Protein AF-A0A838IEI3-F1 (afdb_monomer_lite)

Sequence (100 aa):
MPSRMGTSWLGPDAAKPPVHVVLRGLGARDIALSAGTVLAALQGAGLRPWLIGSVGSDLTDLAATLAAGDSLPRRARLGTIALAGASALAAAALLAADDR

Structure (mmCIF, N/CA/C/O backbone):
data_AF-A0A838IEI3-F1
#
_entry.id   AF-A0A838IEI3-F1
#
loop_
_atom_site.group_PDB
_atom_site.id
_atom_site.type_symbol
_atom_site.label_atom_id
_atom_site.label_alt_id
_atom_site.label_comp_id
_atom_site.label_asym_id
_atom_site.label_entity_id
_atom_site.label_seq_id
_atom_site.pdbx_PDB_ins_code
_atom_site.Cartn_x
_atom_site.Cartn_y
_atom_site.Cartn_z
_atom_site.occupancy
_atom_site.B_iso_or_equiv
_atom_site.auth_seq_id
_atom_site.auth_comp_id
_atom_site.auth_asym_id
_atom_site.auth_atom_id
_atom_site.pdbx_PDB_model_num
ATOM 1 N N . MET A 1 1 ? 20.306 5.183 -2.129 1.00 45.62 1 MET A N 1
ATOM 2 C CA . MET A 1 1 ? 19.801 6.098 -3.176 1.00 45.62 1 MET A CA 1
ATOM 3 C C . MET A 1 1 ? 18.590 5.436 -3.830 1.00 45.62 1 MET A C 1
ATOM 5 O O . MET A 1 1 ? 18.736 4.280 -4.220 1.00 45.62 1 MET A O 1
ATOM 9 N N . PRO A 1 2 ? 17.420 6.098 -3.900 1.00 55.31 2 PRO A N 1
ATOM 10 C CA . PRO A 1 2 ? 16.141 5.538 -4.381 1.00 55.31 2 PRO A CA 1
ATOM 11 C C . PRO A 1 2 ? 16.234 4.732 -5.685 1.00 55.31 2 PRO A C 1
ATOM 13 O O . PRO A 1 2 ? 15.526 3.746 -5.862 1.00 55.31 2 PRO A O 1
ATOM 16 N N . SER A 1 3 ? 17.189 5.088 -6.545 1.00 61.88 3 SER A N 1
ATOM 17 C CA . SER A 1 3 ? 17.498 4.405 -7.799 1.00 61.88 3 SER A CA 1
ATOM 18 C C . SER A 1 3 ? 17.844 2.918 -7.653 1.00 61.88 3 SER A C 1
ATOM 20 O O . SER A 1 3 ? 17.441 2.135 -8.503 1.00 61.88 3 SER A O 1
ATOM 22 N N . ARG A 1 4 ? 18.542 2.472 -6.596 1.00 72.25 4 ARG A N 1
ATOM 23 C CA . ARG A 1 4 ? 18.914 1.044 -6.445 1.00 72.25 4 ARG A CA 1
ATOM 24 C C . ARG A 1 4 ? 17.736 0.152 -6.048 1.00 72.25 4 ARG A C 1
ATOM 26 O O . ARG A 1 4 ? 17.600 -0.949 -6.566 1.00 72.25 4 ARG A O 1
ATOM 33 N N . MET A 1 5 ? 16.883 0.625 -5.142 1.00 73.88 5 MET A N 1
ATOM 34 C CA . MET A 1 5 ? 15.674 -0.118 -4.765 1.00 73.88 5 MET A CA 1
ATOM 35 C C . MET A 1 5 ? 14.647 -0.087 -5.896 1.00 73.88 5 MET A C 1
ATOM 37 O O . MET A 1 5 ? 14.112 -1.131 -6.254 1.00 73.88 5 MET A O 1
ATOM 41 N N . GLY A 1 6 ? 14.458 1.080 -6.523 1.00 80.19 6 GLY A N 1
ATOM 42 C CA . GLY A 1 6 ? 13.604 1.214 -7.698 1.00 80.19 6 GLY A CA 1
ATOM 43 C C . GLY A 1 6 ? 14.033 0.276 -8.825 1.00 80.19 6 GLY A C 1
ATOM 44 O O . GLY A 1 6 ? 13.188 -0.406 -9.385 1.00 80.19 6 GLY A O 1
ATOM 45 N N . THR A 1 7 ? 15.333 0.179 -9.126 1.00 84.81 7 THR A N 1
ATOM 46 C CA . THR A 1 7 ? 15.822 -0.686 -10.219 1.00 84.81 7 THR A CA 1
ATOM 47 C C . THR A 1 7 ? 15.681 -2.176 -9.931 1.00 84.81 7 THR A C 1
ATOM 49 O O . THR A 1 7 ? 15.398 -2.943 -10.847 1.00 84.81 7 THR A O 1
ATOM 52 N N . SER A 1 8 ? 15.813 -2.598 -8.671 1.00 86.19 8 SER A N 1
ATOM 53 C CA . SER A 1 8 ? 15.513 -3.978 -8.264 1.00 86.19 8 SER A CA 1
ATOM 54 C C . SER A 1 8 ? 14.031 -4.324 -8.456 1.00 86.19 8 SER A C 1
ATOM 56 O O . SER A 1 8 ? 13.697 -5.459 -8.790 1.00 86.19 8 SER A O 1
ATOM 58 N N . TRP A 1 9 ? 13.147 -3.340 -8.267 1.00 86.44 9 TRP A N 1
ATOM 59 C CA . TRP A 1 9 ? 11.699 -3.519 -8.339 1.00 86.44 9 TRP A CA 1
ATOM 60 C C . TRP A 1 9 ? 11.133 -3.388 -9.760 1.00 86.44 9 TRP A C 1
ATOM 62 O O . TRP A 1 9 ? 10.449 -4.290 -10.232 1.00 86.44 9 TRP A O 1
ATOM 72 N N . LEU A 1 10 ? 11.435 -2.287 -10.448 1.00 89.88 10 LEU A N 1
ATOM 73 C CA . LEU A 1 10 ? 10.856 -1.906 -11.743 1.00 89.88 10 LEU A CA 1
ATOM 74 C C . LEU A 1 10 ? 11.838 -2.083 -12.915 1.00 89.88 10 LEU A C 1
ATOM 76 O O . LEU A 1 10 ? 11.531 -1.716 -14.045 1.00 89.88 10 LEU A O 1
ATOM 80 N N . GLY A 1 11 ? 13.037 -2.615 -12.665 1.00 88.38 11 GLY A N 1
ATOM 81 C CA . GLY A 1 11 ? 14.075 -2.743 -13.685 1.00 88.38 11 GLY A CA 1
ATOM 82 C C . GLY A 1 11 ? 14.748 -1.407 -14.047 1.00 88.38 11 GLY A C 1
ATOM 83 O O . GLY A 1 11 ? 14.628 -0.419 -13.318 1.00 88.38 11 GLY A O 1
ATOM 84 N N . PRO A 1 12 ? 15.491 -1.348 -15.168 1.00 88.50 12 PRO A N 1
ATOM 85 C CA . PRO A 1 12 ? 16.301 -0.182 -15.546 1.00 88.50 12 PRO A CA 1
ATOM 86 C C . PRO A 1 12 ? 15.516 1.135 -15.640 1.00 88.50 12 PRO A C 1
ATOM 88 O O . PRO A 1 12 ? 16.051 2.202 -15.337 1.00 88.50 12 PRO A O 1
ATOM 91 N N . ASP A 1 13 ? 14.232 1.058 -15.993 1.00 87.88 13 ASP A N 1
ATOM 92 C CA . ASP A 1 13 ? 13.346 2.214 -16.140 1.00 87.88 13 ASP A CA 1
ATOM 93 C C . ASP A 1 13 ? 13.116 2.984 -14.840 1.00 87.88 13 ASP A C 1
ATOM 95 O O . ASP A 1 13 ? 12.818 4.177 -14.877 1.00 87.88 13 ASP A O 1
ATOM 99 N N . ALA A 1 14 ? 13.348 2.355 -13.688 1.00 89.06 14 ALA A N 1
ATOM 100 C CA . ALA A 1 14 ? 13.248 3.014 -12.395 1.00 89.06 14 ALA A CA 1
ATOM 101 C C . ALA A 1 14 ? 14.228 4.179 -12.210 1.00 89.06 14 ALA A C 1
ATOM 103 O O . ALA A 1 14 ? 14.021 5.012 -11.332 1.00 89.06 14 ALA A O 1
ATOM 104 N N . ALA A 1 15 ? 15.302 4.231 -13.007 1.00 88.75 15 ALA A N 1
ATOM 105 C CA . ALA A 1 15 ? 16.267 5.324 -12.981 1.00 88.75 15 ALA A CA 1
ATOM 106 C C . ALA A 1 15 ? 15.757 6.597 -13.685 1.00 88.75 15 ALA A C 1
ATOM 108 O O . ALA A 1 15 ? 16.385 7.653 -13.571 1.00 88.75 15 ALA A O 1
ATOM 109 N N . LYS A 1 16 ? 14.634 6.523 -14.416 1.00 90.00 16 LYS A N 1
ATOM 110 C CA . LYS A 1 16 ? 14.051 7.667 -15.125 1.00 90.00 16 LYS A CA 1
ATOM 111 C C . LYS A 1 16 ? 13.484 8.674 -14.108 1.00 90.00 16 LYS A C 1
ATOM 113 O O . LYS A 1 16 ? 12.641 8.295 -13.292 1.00 90.00 16 LYS A O 1
ATOM 118 N N . PRO A 1 17 ? 13.857 9.970 -14.165 1.00 90.12 17 PRO A N 1
ATOM 119 C CA . PRO A 1 17 ? 13.408 10.969 -13.191 1.00 90.12 17 PRO A CA 1
ATOM 120 C C . PRO A 1 17 ? 11.886 11.045 -12.950 1.00 90.12 17 PRO A C 1
ATOM 122 O O . PRO A 1 17 ? 11.503 11.185 -11.787 1.00 90.12 17 PRO A O 1
ATOM 125 N N . PRO A 1 18 ? 11.003 10.895 -13.964 1.00 92.50 18 PRO A N 1
ATOM 126 C CA . PRO A 1 18 ? 9.556 10.865 -13.733 1.00 92.50 18 PRO A CA 1
ATOM 127 C C . PRO A 1 18 ? 9.098 9.703 -12.839 1.00 92.50 18 PRO A C 1
ATOM 129 O O . PRO A 1 18 ? 8.199 9.873 -12.018 1.00 92.50 18 PRO A O 1
ATOM 132 N N . VAL A 1 19 ? 9.757 8.542 -12.921 1.00 91.50 19 VAL A N 1
ATOM 133 C CA . VAL A 1 19 ? 9.424 7.365 -12.100 1.00 91.50 19 VAL A CA 1
ATOM 134 C C . VAL A 1 19 ? 9.715 7.630 -10.623 1.00 91.50 19 VAL A C 1
ATOM 136 O O . VAL A 1 19 ? 8.979 7.171 -9.753 1.00 91.50 19 VAL A O 1
ATOM 139 N N . HIS A 1 20 ? 10.718 8.454 -10.307 1.00 90.75 20 HIS A N 1
ATOM 140 C CA . HIS A 1 20 ? 10.989 8.841 -8.923 1.00 90.75 20 HIS A CA 1
ATOM 141 C C . HIS A 1 20 ? 9.835 9.621 -8.281 1.00 90.75 20 HIS A C 1
ATOM 143 O O . HIS A 1 20 ? 9.665 9.539 -7.067 1.00 90.75 20 HIS A O 1
ATOM 149 N N . VAL A 1 21 ? 9.059 10.388 -9.054 1.00 93.19 21 VAL A N 1
ATOM 150 C CA . VAL A 1 21 ? 7.881 11.100 -8.529 1.00 93.19 21 VAL A CA 1
ATOM 151 C C . VAL A 1 21 ? 6.820 10.092 -8.098 1.00 93.19 21 VAL A C 1
ATOM 153 O O . VAL A 1 21 ? 6.329 10.172 -6.976 1.00 93.19 21 VAL A O 1
ATOM 156 N N . VAL A 1 22 ? 6.552 9.093 -8.943 1.00 91.81 22 VAL A N 1
ATOM 157 C CA . VAL A 1 22 ? 5.604 8.009 -8.646 1.00 91.81 22 VAL A CA 1
ATOM 158 C C . VAL A 1 22 ? 6.059 7.205 -7.425 1.00 91.81 22 VAL A C 1
ATOM 160 O O . VAL A 1 22 ? 5.282 7.026 -6.493 1.00 91.81 22 VAL A O 1
ATOM 163 N N . LEU A 1 23 ? 7.333 6.798 -7.370 1.00 91.50 23 LEU A N 1
ATOM 164 C CA . LEU A 1 23 ? 7.877 6.030 -6.242 1.00 91.50 23 LEU A CA 1
ATOM 165 C C . LEU A 1 23 ? 7.814 6.797 -4.916 1.00 91.50 23 LEU A C 1
ATOM 167 O O . LEU A 1 23 ? 7.523 6.213 -3.875 1.00 91.50 23 LEU A O 1
ATOM 171 N N . ARG A 1 24 ? 8.073 8.110 -4.941 1.00 93.75 24 ARG A N 1
ATOM 172 C CA . ARG A 1 24 ? 7.927 8.965 -3.754 1.00 93.75 24 ARG A CA 1
ATOM 173 C C . ARG A 1 24 ? 6.469 9.109 -3.340 1.00 93.75 24 ARG A C 1
ATOM 175 O O . ARG A 1 24 ? 6.201 9.097 -2.147 1.00 93.75 24 ARG A O 1
ATOM 182 N N . GLY A 1 25 ? 5.552 9.228 -4.299 1.00 95.00 25 GLY A N 1
ATOM 183 C CA . GLY A 1 25 ? 4.115 9.275 -4.035 1.00 95.00 25 GLY A CA 1
ATOM 184 C C . GLY A 1 25 ? 3.610 8.003 -3.356 1.00 95.00 25 GLY A C 1
ATOM 185 O O . GLY A 1 25 ? 2.947 8.095 -2.327 1.00 95.00 25 GLY A O 1
ATOM 186 N N . LEU A 1 26 ? 3.992 6.829 -3.873 1.00 93.19 26 LEU A N 1
ATOM 187 C CA . LEU A 1 26 ? 3.665 5.533 -3.265 1.00 93.19 26 LEU A CA 1
ATOM 188 C C . LEU A 1 26 ? 4.224 5.425 -1.841 1.00 93.19 26 LEU A C 1
ATOM 190 O O . LEU A 1 26 ? 3.479 5.163 -0.904 1.00 93.19 26 LEU A O 1
ATOM 194 N N . GLY A 1 27 ? 5.509 5.741 -1.649 1.00 93.19 27 GLY A N 1
ATOM 195 C CA . GLY A 1 27 ? 6.104 5.723 -0.311 1.00 93.19 27 GLY A CA 1
ATOM 196 C C . GLY A 1 27 ? 5.447 6.715 0.656 1.00 93.19 27 GLY A C 1
ATOM 197 O O . GLY A 1 27 ? 5.232 6.393 1.821 1.00 93.19 27 GLY A O 1
ATOM 198 N N . ALA A 1 28 ? 5.087 7.914 0.188 1.00 97.25 28 ALA A N 1
ATOM 199 C CA . ALA A 1 28 ? 4.392 8.907 1.004 1.00 97.25 28 ALA A CA 1
ATOM 200 C C . ALA A 1 28 ? 2.981 8.445 1.407 1.00 97.25 28 ALA A C 1
ATOM 202 O O . ALA A 1 28 ? 2.581 8.667 2.549 1.00 97.25 28 ALA A O 1
ATOM 203 N N . ARG A 1 29 ? 2.251 7.771 0.505 1.00 96.88 29 ARG A N 1
ATOM 204 C CA . ARG A 1 29 ? 0.953 7.141 0.793 1.00 96.88 29 ARG A CA 1
ATOM 205 C C . ARG A 1 29 ? 1.089 6.111 1.913 1.00 96.88 29 ARG A C 1
ATOM 207 O O . ARG A 1 29 ? 0.342 6.184 2.886 1.00 96.88 29 ARG A O 1
ATOM 214 N N . ASP A 1 30 ? 2.055 5.203 1.810 1.00 94.75 30 ASP A N 1
ATOM 215 C CA . ASP A 1 30 ? 2.227 4.126 2.792 1.00 94.75 30 ASP A CA 1
ATOM 216 C C . ASP A 1 30 ? 2.629 4.677 4.168 1.00 94.75 30 ASP A C 1
ATOM 218 O O . ASP A 1 30 ? 2.117 4.233 5.200 1.00 94.75 30 ASP A O 1
ATOM 222 N N . ILE A 1 31 ? 3.482 5.710 4.192 1.00 97.50 31 ILE A N 1
ATOM 223 C CA . ILE A 1 31 ? 3.821 6.445 5.418 1.00 97.50 31 ILE A CA 1
ATOM 224 C C . ILE 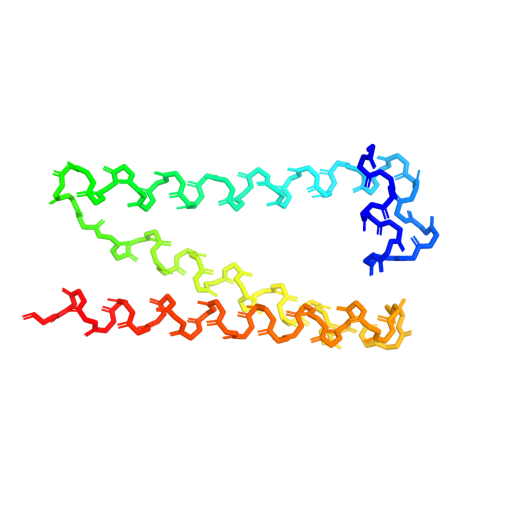A 1 31 ? 2.569 7.084 6.025 1.00 97.50 31 ILE A C 1
ATOM 226 O O . ILE A 1 31 ? 2.361 6.964 7.229 1.00 97.50 31 ILE A O 1
ATOM 230 N N . ALA A 1 32 ? 1.729 7.744 5.223 1.00 98.25 32 ALA A N 1
ATOM 231 C CA . ALA A 1 32 ? 0.523 8.404 5.717 1.00 98.25 32 ALA A CA 1
ATOM 232 C C . ALA A 1 32 ? -0.490 7.407 6.303 1.00 98.25 32 ALA A C 1
ATOM 234 O O . ALA A 1 32 ? -1.001 7.637 7.398 1.00 98.25 32 ALA A O 1
ATOM 235 N N . LEU A 1 33 ? -0.739 6.284 5.618 1.00 97.44 33 LEU A N 1
ATOM 236 C CA . LEU A 1 33 ? -1.634 5.224 6.098 1.00 97.44 33 LEU A CA 1
ATOM 237 C C . LEU A 1 33 ? -1.119 4.593 7.399 1.00 97.44 33 LEU A C 1
ATOM 239 O O . LEU A 1 33 ? -1.876 4.424 8.360 1.00 97.44 33 LEU A O 1
ATOM 243 N N . SER A 1 34 ? 0.184 4.313 7.464 1.00 95.50 34 SER A N 1
ATOM 244 C CA . SER A 1 34 ? 0.820 3.737 8.654 1.00 95.50 34 SER A CA 1
ATOM 245 C C . SER A 1 34 ? 0.806 4.713 9.831 1.00 95.50 34 SER A C 1
ATOM 247 O O . SER A 1 34 ? 0.444 4.340 10.945 1.00 95.50 34 SER A O 1
ATOM 249 N N . ALA A 1 35 ? 1.148 5.983 9.592 1.00 98.19 35 ALA A N 1
ATOM 250 C CA . ALA A 1 35 ? 1.127 7.021 10.616 1.00 98.19 35 ALA A CA 1
ATOM 251 C C . ALA A 1 35 ? -0.290 7.254 11.150 1.00 98.19 35 ALA A C 1
ATOM 253 O O . ALA A 1 35 ? -0.474 7.333 12.361 1.00 98.19 35 ALA A O 1
ATOM 254 N N . GLY A 1 36 ? -1.292 7.305 10.269 1.00 97.56 36 GLY A N 1
ATOM 255 C CA . GLY A 1 36 ? -2.695 7.420 10.657 1.00 97.56 36 GLY A CA 1
ATOM 256 C C . GLY A 1 36 ? -3.164 6.251 11.524 1.00 97.56 36 GLY A C 1
ATOM 257 O O . GLY A 1 36 ? -3.770 6.475 12.570 1.00 97.56 36 GLY A O 1
ATOM 258 N N . THR A 1 37 ? -2.793 5.022 11.153 1.00 96.38 37 THR A N 1
ATOM 259 C CA . THR A 1 37 ? -3.084 3.812 11.942 1.00 96.38 37 THR A CA 1
ATOM 260 C C . THR A 1 37 ? -2.460 3.886 13.338 1.00 96.38 37 THR A C 1
ATOM 262 O O . THR A 1 37 ? -3.148 3.681 14.337 1.00 96.38 37 THR A O 1
ATOM 265 N N . VAL A 1 38 ? -1.168 4.225 13.430 1.00 97.31 38 VAL A N 1
ATOM 266 C CA . VAL A 1 38 ? -0.452 4.336 14.713 1.00 97.31 38 VAL A CA 1
ATOM 267 C C . VAL A 1 38 ? -1.038 5.449 15.580 1.00 97.31 38 VAL A C 1
ATOM 269 O O . VAL A 1 38 ? -1.281 5.242 16.766 1.00 97.31 38 VAL A O 1
ATOM 272 N N . LEU A 1 39 ? -1.297 6.625 15.005 1.00 98.25 39 LEU A N 1
ATOM 273 C CA . LEU A 1 39 ? -1.865 7.754 15.738 1.00 98.25 39 LEU A CA 1
ATOM 274 C C . LEU A 1 39 ? -3.271 7.454 16.257 1.00 98.25 39 LEU A C 1
ATOM 276 O O . LEU A 1 39 ? -3.579 7.851 17.379 1.00 98.25 39 LEU A O 1
ATOM 280 N N . ALA A 1 40 ? -4.102 6.762 15.474 1.00 96.69 40 ALA A N 1
ATOM 281 C CA . ALA A 1 40 ? -5.424 6.333 15.914 1.00 96.69 40 ALA A CA 1
ATOM 282 C C . ALA A 1 40 ? -5.322 5.344 17.086 1.00 96.69 40 ALA A C 1
ATOM 284 O O . ALA A 1 40 ? -5.980 5.549 18.104 1.00 96.69 40 ALA A O 1
ATOM 285 N N . ALA A 1 41 ? -4.420 4.360 17.001 1.00 95.25 41 ALA A N 1
ATOM 286 C CA . ALA A 1 41 ? -4.185 3.397 18.077 1.00 95.25 41 ALA A CA 1
ATOM 287 C C . ALA A 1 41 ? -3.714 4.072 19.376 1.00 95.25 41 ALA A C 1
ATOM 289 O O . ALA A 1 41 ? -4.236 3.782 20.449 1.00 95.25 41 ALA A O 1
ATOM 290 N N . LEU A 1 42 ? -2.772 5.017 19.284 1.00 97.62 42 LEU A N 1
ATOM 291 C CA . LEU A 1 42 ? -2.262 5.758 20.444 1.00 97.62 42 LEU A CA 1
ATOM 292 C C . LEU A 1 42 ? -3.324 6.644 21.109 1.00 97.62 42 LEU A C 1
ATOM 294 O O . LEU A 1 42 ? -3.235 6.910 22.304 1.00 97.62 42 LEU A O 1
ATOM 298 N N . GLN A 1 43 ? -4.314 7.108 20.347 1.00 97.00 43 GLN A N 1
ATOM 299 C CA . GLN A 1 43 ? -5.393 7.968 20.838 1.00 97.00 43 GLN A CA 1
ATOM 300 C C . GLN A 1 43 ? -6.650 7.186 21.243 1.00 97.00 43 GLN A C 1
ATOM 302 O O . GLN A 1 43 ? -7.625 7.799 21.672 1.00 97.00 43 GLN A O 1
ATOM 307 N N . GLY A 1 44 ? -6.659 5.856 21.089 1.00 93.50 44 GLY A N 1
ATOM 308 C CA . GLY A 1 44 ? -7.864 5.044 21.278 1.00 93.50 44 GLY A CA 1
ATOM 309 C C . GLY A 1 44 ? -8.991 5.391 20.294 1.00 93.50 44 GLY A C 1
ATOM 310 O O . GLY A 1 44 ? -10.162 5.188 20.603 1.00 93.50 44 GLY A O 1
ATOM 311 N N . ALA A 1 45 ? -8.654 5.960 19.134 1.00 94.19 45 ALA A N 1
ATOM 312 C CA . ALA A 1 45 ? -9.603 6.264 18.070 1.00 94.19 45 ALA A CA 1
ATOM 313 C C . ALA A 1 45 ? -9.802 5.047 17.150 1.00 94.19 45 ALA A C 1
ATOM 315 O O . ALA A 1 45 ? -8.953 4.161 17.079 1.00 94.19 45 ALA A O 1
ATOM 316 N N . GLY A 1 46 ? -10.909 5.025 16.402 1.00 92.44 46 GLY A N 1
ATOM 317 C CA . GLY A 1 46 ? -11.229 3.914 15.501 1.00 92.44 46 GLY A CA 1
ATOM 318 C C . GLY A 1 46 ? -10.170 3.698 14.412 1.00 92.44 46 GLY A C 1
ATOM 319 O O . GLY A 1 46 ? -9.805 4.631 13.691 1.00 92.44 46 GLY A O 1
ATOM 320 N N . LEU A 1 47 ? -9.712 2.452 14.262 1.00 95.50 47 LEU A N 1
ATOM 321 C CA . LEU A 1 47 ? -8.675 2.060 13.294 1.00 95.50 47 LEU A CA 1
ATOM 322 C C . LEU A 1 47 ? -9.245 1.786 11.901 1.00 95.50 47 LEU A C 1
ATOM 324 O O . LEU A 1 47 ? -8.556 1.935 10.889 1.00 95.50 47 LEU A O 1
ATOM 328 N N . ARG A 1 48 ? -10.528 1.421 11.858 1.00 94.56 48 ARG A N 1
ATOM 329 C CA . ARG A 1 48 ? -11.295 1.029 10.675 1.00 94.56 48 ARG A CA 1
ATOM 330 C C . ARG A 1 48 ? -10.983 1.811 9.383 1.00 94.56 48 ARG A C 1
ATOM 332 O O . ARG A 1 48 ? -10.655 1.159 8.392 1.00 94.56 48 ARG A O 1
ATOM 339 N N . PRO A 1 49 ? -11.031 3.161 9.327 1.00 96.00 49 PRO A N 1
ATOM 340 C CA . PRO A 1 49 ? -10.767 3.886 8.078 1.00 96.00 49 PRO A CA 1
ATOM 341 C C . PRO A 1 49 ? -9.325 3.717 7.574 1.00 96.00 49 PRO A C 1
ATOM 343 O O . PRO A 1 49 ? -9.107 3.612 6.366 1.00 96.00 49 PRO A O 1
ATOM 346 N N . TRP A 1 50 ? -8.347 3.638 8.478 1.00 96.75 50 TRP A N 1
ATOM 347 C CA . TRP A 1 50 ? -6.938 3.463 8.123 1.00 96.75 50 TRP A CA 1
ATOM 348 C C . TRP A 1 50 ? -6.630 2.039 7.665 1.00 96.75 50 TRP A C 1
ATOM 350 O O . TRP A 1 50 ? -5.905 1.846 6.686 1.00 96.75 50 TRP A O 1
ATOM 360 N N . LEU A 1 51 ? -7.234 1.043 8.318 1.00 95.88 51 LEU A N 1
ATOM 361 C CA . LEU A 1 51 ? -7.116 -0.361 7.927 1.00 95.88 51 LEU A CA 1
ATOM 362 C C . LEU A 1 51 ? -7.769 -0.623 6.564 1.00 95.88 51 LEU A C 1
ATOM 364 O O . LEU A 1 51 ? -7.147 -1.252 5.713 1.00 95.88 51 LEU A O 1
ATOM 368 N N . ILE A 1 52 ? -8.967 -0.080 6.307 1.00 96.75 52 ILE A N 1
ATOM 369 C CA . ILE A 1 52 ? -9.617 -0.164 4.985 1.00 96.75 52 ILE A CA 1
ATOM 370 C C . ILE A 1 52 ? -8.741 0.487 3.909 1.00 96.75 52 ILE A C 1
ATOM 372 O O . ILE A 1 52 ? -8.546 -0.096 2.841 1.00 96.75 52 ILE A O 1
ATOM 376 N N . GLY A 1 53 ? -8.184 1.670 4.191 1.00 96.75 53 GLY A N 1
ATOM 377 C CA . GLY A 1 53 ? -7.259 2.346 3.281 1.00 96.75 53 GLY A CA 1
ATOM 378 C C . GLY A 1 53 ? -6.012 1.510 2.979 1.00 96.75 53 GLY A C 1
ATOM 379 O O . GLY A 1 53 ? -5.609 1.411 1.822 1.00 96.75 53 GLY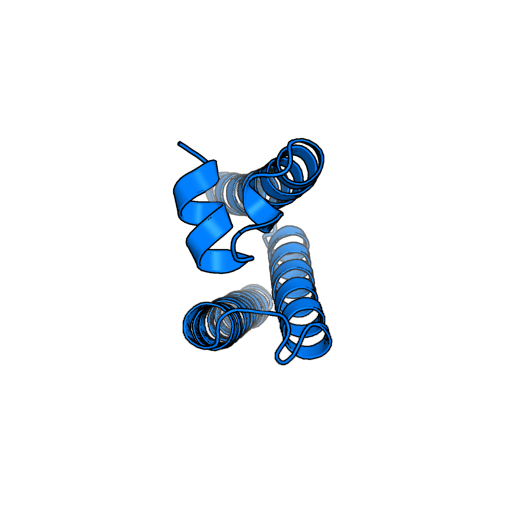 A O 1
ATOM 380 N N . SER A 1 54 ? -5.449 0.855 3.996 1.00 96.06 54 SER A N 1
ATOM 381 C CA . SER A 1 54 ? -4.273 -0.015 3.861 1.00 96.06 54 SER A CA 1
ATOM 382 C C . SER A 1 54 ? -4.575 -1.260 3.024 1.00 96.06 54 SER A C 1
ATOM 384 O O . SER A 1 54 ? -3.861 -1.532 2.063 1.00 96.06 54 SER A O 1
ATOM 386 N N . VAL A 1 55 ? -5.693 -1.948 3.291 1.00 96.25 55 VAL A N 1
ATOM 387 C CA . VAL A 1 55 ? -6.142 -3.089 2.473 1.00 96.25 55 VAL A CA 1
ATOM 388 C C . VAL A 1 55 ? -6.351 -2.669 1.016 1.00 96.25 55 VAL A C 1
ATOM 390 O O . VAL A 1 55 ? -5.867 -3.337 0.106 1.00 96.25 55 VAL A O 1
ATOM 393 N N . GLY A 1 56 ? -7.049 -1.555 0.773 1.00 96.44 56 GLY A N 1
ATOM 394 C CA . GLY A 1 56 ? -7.284 -1.056 -0.585 1.00 96.44 56 GLY A CA 1
ATOM 395 C C . GLY A 1 56 ? -5.987 -0.706 -1.321 1.00 96.44 56 GLY A C 1
ATOM 396 O O . GLY A 1 56 ? -5.849 -1.002 -2.510 1.00 96.44 56 GLY A O 1
ATOM 397 N N . SER A 1 57 ? -5.024 -0.125 -0.607 1.00 96.00 57 SER A N 1
ATOM 398 C CA . SER A 1 57 ? -3.686 0.183 -1.113 1.00 96.00 57 SER A CA 1
ATOM 399 C C . SER A 1 57 ? -2.937 -1.081 -1.544 1.00 96.00 57 SER A C 1
ATOM 401 O O . SER A 1 57 ? -2.530 -1.188 -2.701 1.00 96.00 57 SER A O 1
ATOM 403 N N . ASP A 1 58 ? -2.843 -2.076 -0.661 1.00 95.62 58 ASP A N 1
ATOM 404 C CA . ASP A 1 58 ? -2.137 -3.332 -0.932 1.00 95.62 58 ASP A CA 1
ATOM 405 C C . ASP A 1 58 ? -2.781 -4.130 -2.075 1.00 95.62 58 ASP A C 1
ATOM 407 O O . ASP A 1 58 ? -2.090 -4.663 -2.946 1.00 95.62 58 ASP A O 1
ATOM 411 N N . LEU A 1 59 ? -4.117 -4.182 -2.129 1.00 95.44 59 LEU A N 1
ATOM 412 C CA . LEU A 1 59 ? -4.830 -4.837 -3.229 1.00 95.44 59 LEU A CA 1
ATOM 413 C C . LEU A 1 59 ? -4.601 -4.128 -4.569 1.00 95.44 59 LEU A C 1
ATOM 415 O O . LEU A 1 59 ? -4.511 -4.793 -5.602 1.00 95.44 59 LEU A O 1
ATOM 419 N N . THR A 1 60 ? -4.476 -2.799 -4.561 1.00 95.50 60 THR A N 1
ATOM 420 C CA . THR A 1 60 ? -4.151 -2.024 -5.766 1.00 95.50 60 THR A CA 1
ATOM 421 C C . THR A 1 60 ? -2.742 -2.345 -6.250 1.00 95.50 60 THR A C 1
ATOM 423 O O . THR A 1 60 ? -2.548 -2.604 -7.438 1.00 95.50 60 THR A O 1
ATOM 426 N N . ASP A 1 61 ? -1.769 -2.400 -5.342 1.00 93.75 61 ASP A N 1
ATOM 427 C CA . ASP A 1 61 ? -0.383 -2.728 -5.679 1.00 93.75 61 ASP A CA 1
ATOM 428 C C . ASP A 1 61 ? -0.263 -4.174 -6.191 1.00 93.75 61 ASP A C 1
ATOM 430 O O . ASP A 1 61 ? 0.446 -4.441 -7.169 1.00 93.75 61 ASP A O 1
ATOM 434 N N . LEU A 1 62 ? -1.016 -5.106 -5.596 1.00 94.50 62 LEU A N 1
ATOM 435 C CA . LEU A 1 62 ? -1.133 -6.485 -6.065 1.00 94.50 62 LEU A CA 1
ATOM 436 C C . LEU A 1 62 ? -1.733 -6.548 -7.477 1.00 94.50 62 LEU A C 1
ATOM 438 O O . LEU A 1 62 ? -1.151 -7.179 -8.362 1.00 94.50 62 LEU A O 1
ATOM 442 N N . ALA A 1 63 ? -2.862 -5.876 -7.713 1.00 96.81 63 ALA A N 1
ATOM 443 C CA . ALA A 1 63 ? -3.526 -5.848 -9.013 1.00 96.81 63 ALA A CA 1
ATOM 444 C C . ALA A 1 63 ? -2.633 -5.225 -10.097 1.00 96.81 63 ALA A C 1
ATOM 446 O O . ALA A 1 63 ? -2.495 -5.795 -11.180 1.00 96.81 63 ALA A O 1
ATOM 447 N N . ALA A 1 64 ? -1.966 -4.109 -9.793 1.00 94.56 64 ALA A N 1
ATOM 448 C CA . ALA A 1 64 ? -1.018 -3.462 -10.696 1.00 94.56 64 ALA A CA 1
ATOM 449 C C . ALA A 1 64 ? 0.179 -4.374 -11.018 1.00 94.56 64 ALA A C 1
ATOM 451 O O . ALA A 1 64 ? 0.586 -4.481 -12.174 1.00 94.56 64 ALA A O 1
ATOM 452 N N . THR A 1 65 ? 0.707 -5.085 -10.018 1.00 93.88 65 THR A N 1
ATOM 453 C CA . THR A 1 65 ? 1.809 -6.046 -10.187 1.00 93.88 65 THR A CA 1
ATOM 454 C C . THR A 1 65 ? 1.409 -7.228 -11.069 1.00 93.88 65 THR A C 1
ATOM 456 O O . THR A 1 65 ? 2.188 -7.663 -11.920 1.00 93.88 65 THR A O 1
ATOM 459 N N . LEU A 1 66 ? 0.194 -7.749 -10.888 1.00 95.25 66 LEU A N 1
ATOM 460 C CA . LEU A 1 66 ? -0.349 -8.821 -11.722 1.00 95.25 66 LEU A CA 1
ATOM 461 C C . LEU A 1 66 ? -0.576 -8.345 -13.161 1.00 95.25 66 LEU A C 1
ATOM 463 O O . LEU A 1 66 ? -0.187 -9.047 -14.091 1.00 95.25 66 LEU A O 1
ATOM 467 N N . ALA A 1 67 ? -1.132 -7.144 -13.341 1.00 96.62 67 ALA A N 1
ATOM 468 C CA . ALA A 1 67 ? -1.363 -6.542 -14.653 1.00 96.62 67 ALA A CA 1
ATOM 469 C C . ALA A 1 67 ? -0.056 -6.257 -15.410 1.00 96.62 67 ALA A C 1
ATOM 471 O O . ALA A 1 67 ? 0.004 -6.432 -16.624 1.00 96.62 67 ALA A O 1
ATOM 472 N N . ALA A 1 68 ? 1.006 -5.864 -14.700 1.00 93.81 68 ALA A N 1
ATOM 473 C CA . ALA A 1 68 ? 2.329 -5.677 -15.287 1.00 93.81 68 ALA A CA 1
ATOM 474 C C . ALA A 1 68 ? 2.948 -7.007 -15.766 1.00 93.81 68 ALA A C 1
ATOM 476 O O . ALA A 1 68 ? 3.695 -7.029 -16.748 1.00 93.81 68 ALA A O 1
ATOM 477 N N . GLY A 1 69 ? 2.637 -8.130 -15.113 1.00 93.38 69 GLY A N 1
ATOM 478 C CA . GLY A 1 69 ? 3.002 -9.459 -15.600 1.00 93.38 69 GLY A CA 1
ATOM 479 C C . GLY A 1 69 ? 4.513 -9.650 -15.774 1.00 93.38 69 GLY A C 1
ATOM 480 O O . GLY A 1 69 ? 5.290 -9.452 -14.839 1.00 93.38 69 GLY A O 1
ATOM 481 N N . ASP A 1 70 ? 4.946 -10.095 -16.953 1.00 92.88 70 ASP A N 1
ATOM 482 C CA . ASP A 1 70 ? 6.362 -10.371 -17.258 1.00 92.88 70 ASP A CA 1
ATOM 483 C C . ASP A 1 70 ? 7.188 -9.113 -17.587 1.00 92.88 70 ASP A C 1
ATOM 485 O O . ASP A 1 70 ? 8.395 -9.211 -17.798 1.00 92.88 70 ASP A O 1
ATOM 489 N N . SER A 1 71 ? 6.576 -7.922 -17.579 1.00 91.56 71 SER A N 1
ATOM 490 C CA . SER A 1 71 ? 7.322 -6.658 -17.704 1.00 91.56 71 SER A CA 1
ATOM 491 C C . SER A 1 71 ? 8.141 -6.313 -16.452 1.00 91.56 71 SER A C 1
ATOM 493 O O . SER A 1 71 ? 9.035 -5.469 -16.512 1.00 91.56 71 SER A O 1
ATOM 495 N N . LEU A 1 72 ? 7.872 -6.981 -15.325 1.00 92.19 72 LEU A N 1
ATOM 496 C CA . LEU A 1 72 ? 8.620 -6.831 -14.079 1.00 92.19 72 LEU A CA 1
ATOM 497 C C . LEU A 1 72 ? 9.655 -7.952 -13.900 1.00 92.19 72 LEU A C 1
ATOM 499 O O . LEU A 1 72 ? 9.393 -9.106 -14.256 1.00 92.19 72 LEU A O 1
ATOM 503 N N . PRO A 1 73 ? 10.798 -7.679 -13.241 1.00 92.88 73 PRO A N 1
ATOM 504 C CA . PRO A 1 73 ? 11.710 -8.730 -12.809 1.00 92.88 73 PRO A CA 1
ATOM 505 C C . PRO A 1 73 ? 10.971 -9.790 -11.977 1.00 92.88 73 PRO A C 1
ATOM 507 O O . PRO A 1 73 ? 10.318 -9.469 -10.985 1.00 92.88 73 PRO A O 1
ATOM 510 N N . ARG A 1 74 ? 11.110 -11.079 -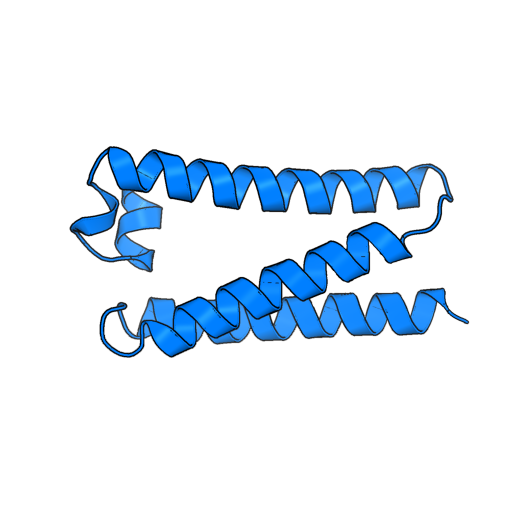12.324 1.00 92.94 74 ARG A N 1
ATOM 511 C CA . ARG A 1 74 ? 10.352 -12.179 -11.686 1.00 92.94 74 ARG A CA 1
ATOM 512 C C . ARG A 1 74 ? 10.432 -12.178 -10.156 1.00 92.94 74 ARG A C 1
ATOM 514 O O . ARG A 1 74 ? 9.430 -12.413 -9.486 1.00 92.94 74 ARG A O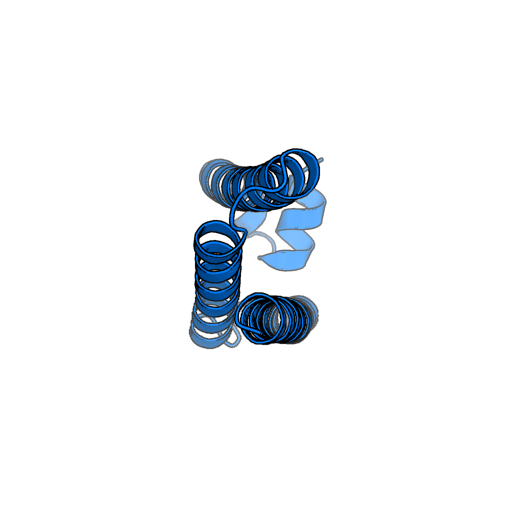 1
ATOM 521 N N . ARG A 1 75 ? 11.621 -11.916 -9.599 1.00 91.06 75 ARG A N 1
ATOM 522 C CA . ARG A 1 75 ? 11.831 -11.831 -8.141 1.00 91.06 75 ARG A CA 1
ATOM 523 C C . ARG A 1 75 ? 11.040 -10.683 -7.520 1.00 91.06 75 ARG A C 1
ATOM 525 O O . ARG A 1 75 ? 10.430 -10.881 -6.478 1.00 91.06 75 ARG A O 1
ATOM 532 N N . ALA A 1 76 ? 11.034 -9.525 -8.173 1.00 91.00 76 ALA A N 1
ATOM 533 C CA . ALA A 1 76 ? 10.282 -8.364 -7.727 1.00 91.00 76 ALA A CA 1
ATOM 534 C C . ALA A 1 76 ? 8.776 -8.630 -7.784 1.00 91.00 76 ALA A C 1
ATOM 536 O O . ALA A 1 76 ? 8.092 -8.429 -6.791 1.00 91.00 76 ALA A O 1
ATOM 537 N N . ARG A 1 77 ? 8.281 -9.202 -8.890 1.00 93.50 77 ARG A N 1
ATOM 538 C CA . ARG A 1 77 ? 6.867 -9.570 -9.034 1.00 93.50 77 ARG A CA 1
ATOM 539 C C . ARG A 1 77 ? 6.390 -10.505 -7.925 1.00 93.50 77 ARG A C 1
ATOM 541 O O . ARG A 1 77 ? 5.390 -10.229 -7.275 1.00 93.50 77 ARG A O 1
ATOM 548 N N . LEU A 1 78 ? 7.107 -11.608 -7.701 1.00 94.25 78 LEU A N 1
ATOM 549 C CA . LEU A 1 78 ? 6.751 -12.574 -6.658 1.00 94.25 78 LEU A CA 1
ATOM 550 C C . LEU A 1 78 ? 6.869 -11.967 -5.255 1.00 94.25 78 LEU A C 1
ATOM 552 O O . LEU A 1 78 ? 6.012 -12.224 -4.416 1.00 94.25 78 LEU A O 1
ATOM 556 N N . GLY A 1 79 ? 7.896 -11.146 -5.020 1.00 92.50 79 GLY A N 1
ATOM 557 C CA . GLY A 1 79 ? 8.077 -10.432 -3.759 1.00 92.50 79 GLY A CA 1
ATOM 558 C C . GLY A 1 79 ? 6.920 -9.480 -3.461 1.00 92.50 79 GLY A C 1
ATOM 559 O O . GLY A 1 79 ? 6.370 -9.530 -2.366 1.00 92.50 79 GLY A O 1
ATOM 560 N N . THR A 1 80 ? 6.502 -8.672 -4.438 1.00 92.19 80 THR A N 1
ATOM 561 C CA . THR A 1 80 ? 5.372 -7.749 -4.279 1.00 92.19 80 THR A CA 1
ATOM 562 C C . THR A 1 80 ? 4.055 -8.497 -4.101 1.00 92.19 80 THR A C 1
ATOM 564 O O . THR A 1 80 ? 3.300 -8.143 -3.205 1.00 92.19 80 THR A O 1
ATOM 567 N N . ILE A 1 81 ? 3.796 -9.566 -4.867 1.00 94.12 81 ILE A N 1
ATOM 568 C CA . ILE A 1 81 ? 2.589 -10.392 -4.685 1.00 94.12 81 ILE A CA 1
ATOM 569 C C . ILE A 1 81 ? 2.520 -10.950 -3.259 1.00 94.12 81 ILE A C 1
ATOM 571 O O . ILE A 1 81 ? 1.485 -10.845 -2.605 1.00 94.12 81 ILE A O 1
ATOM 575 N N . ALA A 1 82 ? 3.622 -11.532 -2.777 1.00 94.50 82 ALA A N 1
ATOM 576 C CA . ALA A 1 82 ? 3.678 -12.117 -1.445 1.00 94.50 82 ALA A CA 1
ATOM 577 C C . ALA A 1 82 ? 3.504 -11.056 -0.350 1.00 94.50 82 ALA A C 1
ATOM 579 O O . ALA A 1 82 ? 2.718 -11.259 0.572 1.00 94.50 82 ALA A O 1
ATOM 580 N N . LEU A 1 83 ? 4.205 -9.924 -0.464 1.00 92.62 83 LEU A N 1
ATOM 581 C CA . LEU A 1 83 ? 4.171 -8.862 0.538 1.00 92.62 83 LEU A CA 1
ATOM 582 C C . LEU A 1 83 ? 2.813 -8.156 0.582 1.00 92.62 83 LEU A C 1
ATOM 584 O O . LEU A 1 83 ? 2.227 -8.062 1.655 1.00 92.62 83 LEU A O 1
ATOM 588 N N . ALA A 1 84 ? 2.296 -7.714 -0.566 1.00 92.00 84 ALA A N 1
ATOM 589 C CA . ALA A 1 84 ? 1.007 -7.032 -0.647 1.00 92.00 84 ALA A CA 1
ATOM 590 C C . ALA A 1 84 ? -0.140 -7.965 -0.231 1.00 92.00 84 ALA A C 1
ATOM 592 O O . ALA A 1 84 ? -1.007 -7.579 0.546 1.00 92.00 84 ALA A O 1
ATOM 593 N N . GLY A 1 85 ? -0.111 -9.229 -0.669 1.00 90.56 85 GLY A N 1
ATOM 594 C CA . GLY A 1 85 ? -1.098 -10.225 -0.253 1.00 90.56 85 GLY A CA 1
ATOM 595 C C . GLY A 1 85 ? -1.072 -10.487 1.256 1.00 90.56 85 GLY A C 1
ATOM 596 O O . GLY A 1 85 ? -2.120 -10.484 1.898 1.00 90.56 85 GLY A O 1
ATOM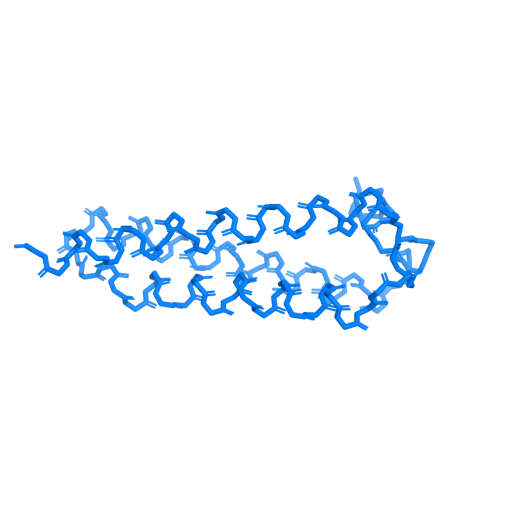 597 N N . ALA A 1 86 ? 0.114 -10.675 1.843 1.00 93.56 86 ALA A N 1
ATOM 598 C CA . ALA A 1 86 ? 0.251 -10.897 3.282 1.00 93.56 86 ALA A CA 1
ATOM 599 C C . ALA A 1 86 ? -0.164 -9.668 4.106 1.00 93.56 86 ALA A C 1
ATOM 601 O O . ALA A 1 86 ? -0.852 -9.818 5.115 1.00 93.56 86 ALA A O 1
ATOM 602 N N . SER A 1 87 ? 0.215 -8.467 3.664 1.00 90.50 87 SER A N 1
ATOM 603 C CA . SER A 1 87 ? -0.145 -7.206 4.319 1.00 90.50 87 SER A CA 1
ATOM 604 C C . SER A 1 87 ? -1.657 -6.957 4.277 1.00 90.50 87 SER A C 1
ATOM 606 O O . SER A 1 87 ? -2.267 -6.732 5.324 1.00 90.50 87 SER A O 1
ATOM 608 N N . ALA A 1 88 ? -2.295 -7.144 3.115 1.00 92.19 88 ALA A N 1
ATOM 609 C CA . ALA A 1 88 ? -3.746 -7.034 2.977 1.00 92.19 88 ALA A CA 1
ATOM 610 C C . ALA A 1 88 ? -4.487 -8.022 3.892 1.00 92.19 88 ALA A C 1
ATOM 612 O O . ALA A 1 88 ? -5.460 -7.652 4.549 1.00 92.19 88 ALA A O 1
ATOM 613 N N . LEU A 1 89 ? -4.014 -9.272 3.977 1.00 94.69 89 LEU A N 1
ATOM 614 C CA . LEU A 1 89 ? -4.586 -10.280 4.874 1.00 94.69 89 LEU A CA 1
ATOM 615 C C . LEU A 1 89 ? -4.424 -9.897 6.349 1.00 94.69 89 LEU A C 1
ATOM 617 O O . LEU A 1 89 ? -5.373 -10.039 7.119 1.00 94.69 89 LEU A O 1
ATOM 621 N N . ALA A 1 90 ? -3.255 -9.393 6.745 1.00 92.94 90 ALA A N 1
ATOM 622 C CA . ALA A 1 90 ? -3.009 -8.950 8.113 1.00 92.94 90 ALA A CA 1
ATOM 623 C C . ALA A 1 90 ? -3.911 -7.764 8.495 1.00 92.94 90 ALA A C 1
ATOM 625 O O . ALA A 1 90 ? -4.551 -7.793 9.546 1.00 92.94 90 ALA A O 1
ATOM 626 N N . ALA A 1 91 ? -4.025 -6.756 7.627 1.00 90.81 91 ALA A N 1
ATOM 627 C CA . ALA A 1 91 ? -4.889 -5.602 7.856 1.00 90.81 91 ALA A CA 1
ATOM 628 C C . ALA A 1 91 ? -6.380 -5.988 7.888 1.00 90.81 91 ALA A C 1
ATOM 630 O O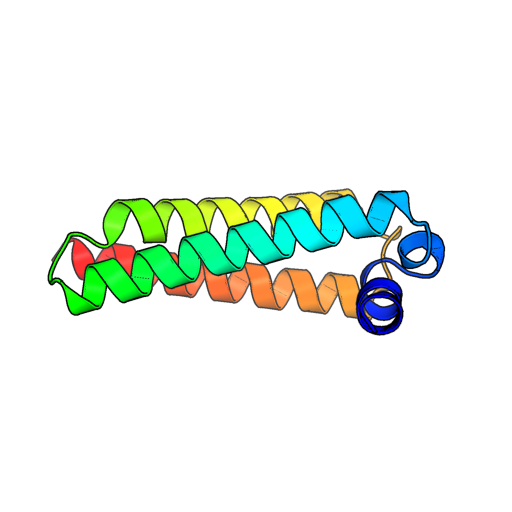 . ALA A 1 91 ? -7.118 -5.500 8.741 1.00 90.81 91 ALA A O 1
ATOM 631 N N . ALA A 1 92 ? -6.821 -6.914 7.031 1.00 91.69 92 ALA A N 1
ATOM 632 C CA . ALA A 1 92 ? -8.183 -7.448 7.065 1.00 91.69 92 ALA A CA 1
ATOM 633 C C . ALA A 1 92 ? -8.468 -8.260 8.343 1.00 91.69 92 ALA A C 1
ATOM 635 O O . ALA A 1 92 ? -9.564 -8.175 8.894 1.00 91.69 92 ALA A O 1
ATOM 636 N N . ALA A 1 93 ? -7.489 -9.019 8.844 1.00 92.81 93 ALA A N 1
ATOM 637 C CA . ALA A 1 93 ? -7.620 -9.743 10.107 1.00 92.81 93 ALA A CA 1
ATOM 638 C C . ALA A 1 93 ? -7.731 -8.788 11.306 1.00 92.81 93 ALA A C 1
ATOM 640 O O . ALA A 1 93 ? -8.566 -9.011 12.181 1.00 92.81 93 ALA A O 1
ATOM 641 N N . LEU A 1 94 ? -6.939 -7.709 11.323 1.00 91.19 94 LEU A N 1
ATOM 642 C CA . LEU A 1 94 ? -7.053 -6.648 12.329 1.00 91.19 94 LEU A CA 1
ATOM 643 C C . LEU A 1 94 ? -8.415 -5.957 12.261 1.00 91.19 94 LEU A C 1
ATOM 645 O O . LEU A 1 94 ? -9.044 -5.753 13.291 1.00 91.19 94 LEU A O 1
ATOM 649 N N . LEU A 1 95 ? -8.901 -5.665 11.054 1.00 91.06 95 LEU A N 1
ATOM 650 C CA . LEU A 1 95 ? -10.218 -5.069 10.838 1.00 91.06 95 LEU A CA 1
ATOM 651 C C . LEU A 1 95 ? -11.340 -5.946 11.412 1.00 91.06 95 LEU A C 1
ATOM 653 O O . LEU A 1 95 ? -12.222 -5.456 12.104 1.00 91.06 95 LEU A O 1
ATOM 657 N N . ALA A 1 96 ? -11.274 -7.256 11.168 1.00 91.00 96 ALA A N 1
ATOM 658 C CA . ALA A 1 96 ? -12.245 -8.214 11.690 1.00 91.00 96 ALA A CA 1
ATOM 659 C C . ALA A 1 96 ? -12.157 -8.413 13.216 1.00 91.00 96 ALA A C 1
ATOM 661 O O . ALA A 1 96 ? -13.106 -8.918 13.818 1.00 91.00 96 ALA A O 1
ATOM 662 N N . ALA A 1 97 ? -11.020 -8.074 13.829 1.00 88.69 97 ALA A N 1
ATOM 663 C CA . ALA A 1 97 ? -10.830 -8.107 15.275 1.00 88.69 97 ALA A CA 1
ATOM 664 C C . ALA A 1 97 ? -11.282 -6.805 15.960 1.00 88.69 97 ALA A C 1
ATOM 666 O O . ALA A 1 97 ? -11.735 -6.880 17.094 1.00 88.69 97 ALA A O 1
ATOM 667 N N . ASP A 1 98 ? -11.183 -5.657 15.277 1.00 79.88 98 ASP A N 1
ATOM 668 C CA . ASP A 1 98 ? -11.654 -4.338 15.746 1.00 79.88 98 ASP A CA 1
ATOM 669 C C . ASP A 1 98 ? -13.195 -4.260 15.811 1.00 79.88 98 ASP A C 1
ATOM 671 O O . ASP A 1 98 ? -13.751 -3.558 16.647 1.00 79.88 98 ASP A O 1
ATOM 675 N N . ASP A 1 99 ? -13.899 -5.018 14.960 1.00 61.47 99 ASP A N 1
ATOM 676 C CA . ASP A 1 99 ? -15.371 -5.098 14.939 1.00 61.47 99 ASP A CA 1
ATOM 677 C C . ASP A 1 99 ? -15.970 -6.005 16.060 1.00 61.47 99 ASP A C 1
ATOM 679 O O . ASP A 1 99 ? -17.182 -6.241 16.065 1.00 61.47 99 ASP A O 1
ATOM 683 N N . ARG A 1 100 ? -15.161 -6.551 16.987 1.00 55.09 100 ARG A N 1
ATOM 684 C CA . ARG A 1 100 ? -15.597 -7.431 18.101 1.00 55.09 100 ARG A CA 1
ATOM 685 C C . ARG A 1 100 ? -15.471 -6.762 19.463 1.00 55.09 100 ARG A C 1
ATOM 687 O O . ARG A 1 100 ? -16.381 -7.006 20.287 1.00 55.09 100 ARG A O 1
#

Secondary structure (DSSP, 8-state):
-HHHHHHHHH-GGGGSHHHHHHHHHHHHHHHHHHHHHHHHHHTT---HHHHHHHHHHHHHHHHHHHHHGGGS-HHHHHHHHHHHHHHHHHHHHHHHHHT-

Radius of gyration: 15.23 Å; chains: 1; bounding box: 35×24×39 Å

pLDDT: mean 90.92, std 9.26, range [45.62, 98.25]

Foldseek 3Di:
DQQVVQCLQQNPCCPPVVVVVVVVVLVVQVVVLVVLQVVCVVVVHQNQVSLVSLLVSLVVQLVVLVVCPPSTDPVNSVVSNVVSVVRNVVSVVVNVVSVD